Protein AF-A0A973EHW6-F1 (afdb_monomer)

Secondary structure (DSSP, 8-state):
---TTPPEEE-SS-B-HHHHEETTTTEE--TTSTTTT-B-TTSEEE-S-B---TTHHHHHHHHHHTT-S-SEEEESS--HHHHHHHHHHHHHH-----EEEPPTT--

Sequence (107 aa):
MTRPNAERLVLTAPLGLWSGLDPETGRIRDARHPQFGACITGKALYLPGTTGSTSGPSVLADCLRRGRGPRCIVLPRADASILAATAVAKHLYGVDCPVQIEAPGGA

Mean predicted aligned error: 4.71 Å

Foldseek 3Di:
DPPPDFAADEFPDAAAQVPQADLVQQAGCPPPGPRHGDFQQAHAYEHAAHDDDPCSLVSQLSSQLVSRHHQEYEYCDDYPSVVSNQVCNCPVRVGHHYYHHDDPPPD

Nearest PDB structures (foldseek):
  7d2r-assembly1_A  TM=9.414E-01  e=3.718E-07  Agrobacterium tumefaciens
  7cnp-assembly3_C  TM=9.406E-01  e=4.858E-07  Agrobacterium tumefaciens
  7cnq-assembly4_D  TM=9.405E-01  e=4.858E-07  Agrobacterium tumefaciens
  7cns-assembly1_B  TM=9.539E-01  e=7.755E-07  Thermococcus kodakarensis KOD1
  2hi6-assembly1_A  TM=8.468E-01  e=9.828E-06  Archaeoglobus fulgidus

pLDDT: mean 90.15, std 13.58, range [43.22, 98.0]

Structure (mmCIF, N/CA/C/O backbone):
data_AF-A0A973EHW6-F1
#
_entry.id   AF-A0A973EHW6-F1
#
loop_
_atom_site.group_PDB
_atom_site.id
_atom_site.type_symbol
_atom_site.label_atom_id
_atom_site.label_alt_id
_atom_site.label_comp_id
_atom_site.label_asym_id
_atom_site.label_entity_id
_atom_site.label_seq_id
_atom_site.pdbx_PDB_ins_code
_atom_site.Cartn_x
_atom_site.Cartn_y
_atom_site.Cartn_z
_atom_site.occupancy
_atom_site.B_iso_or_equiv
_atom_site.auth_seq_id
_atom_site.auth_comp_id
_atom_site.auth_asym_id
_atom_site.auth_atom_id
_atom_site.pdbx_PDB_model_num
ATOM 1 N N . MET A 1 1 ? -1.191 -5.017 17.514 1.00 43.72 1 MET A N 1
ATOM 2 C CA . MET A 1 1 ? -1.603 -6.435 17.389 1.00 43.72 1 MET A CA 1
ATOM 3 C C . MET A 1 1 ? -1.857 -6.740 15.917 1.00 43.72 1 MET A C 1
ATOM 5 O O . MET A 1 1 ? -2.892 -6.358 15.384 1.00 43.72 1 MET A O 1
ATOM 9 N N . 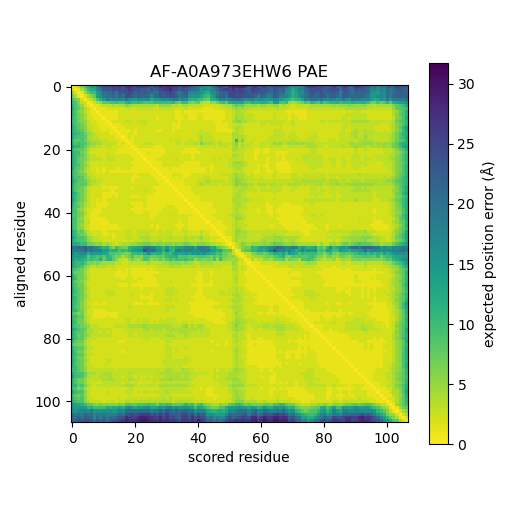THR A 1 2 ? -0.888 -7.349 15.237 1.00 44.69 2 THR A N 1
ATOM 10 C CA . THR A 1 2 ? -0.990 -7.801 13.840 1.00 44.69 2 THR A CA 1
ATOM 11 C C . THR A 1 2 ? -2.108 -8.847 13.764 1.00 44.69 2 THR A C 1
ATOM 13 O O . THR A 1 2 ? -2.028 -9.868 14.441 1.00 44.69 2 THR A O 1
ATOM 16 N N . ARG A 1 3 ? -3.208 -8.583 13.042 1.00 50.25 3 ARG A N 1
ATOM 17 C CA . ARG A 1 3 ? -4.340 -9.531 12.972 1.00 50.25 3 ARG A CA 1
ATOM 18 C C . ARG A 1 3 ? -3.861 -10.800 12.233 1.00 50.25 3 ARG A C 1
ATOM 20 O O . ARG A 1 3 ? -3.556 -10.689 11.048 1.00 50.25 3 ARG A O 1
ATOM 27 N N . PRO A 1 4 ? -3.815 -11.983 12.872 1.00 47.81 4 PRO A N 1
ATOM 28 C CA . PRO A 1 4 ? -2.980 -13.117 12.443 1.00 47.81 4 PRO A CA 1
ATOM 29 C C . PRO A 1 4 ? -3.473 -13.925 11.221 1.00 47.81 4 PRO A C 1
ATOM 31 O O . PRO A 1 4 ? -3.003 -15.035 11.016 1.00 47.81 4 PRO A O 1
ATOM 34 N N . ASN A 1 5 ? -4.390 -13.408 10.392 1.00 63.09 5 ASN A N 1
ATOM 35 C CA . ASN A 1 5 ? -4.992 -14.178 9.285 1.00 63.09 5 ASN A CA 1
ATOM 36 C C . ASN A 1 5 ? -5.114 -13.405 7.956 1.00 63.09 5 ASN A C 1
ATOM 38 O O . ASN A 1 5 ? -6.003 -13.666 7.153 1.00 63.09 5 ASN A O 1
ATOM 42 N N . ALA A 1 6 ? -4.287 -12.381 7.741 1.00 76.31 6 ALA A N 1
ATOM 43 C CA . ALA A 1 6 ? -4.224 -11.720 6.439 1.00 76.31 6 ALA A CA 1
ATOM 44 C C . ALA A 1 6 ? -3.172 -12.415 5.565 1.00 76.31 6 ALA A C 1
ATOM 46 O O . ALA A 1 6 ? -2.034 -12.592 6.004 1.00 76.31 6 ALA A O 1
ATOM 47 N N . GLU A 1 7 ? -3.537 -12.780 4.334 1.00 93.31 7 GLU A N 1
ATOM 48 C CA . GLU A 1 7 ? -2.578 -13.277 3.344 1.00 93.31 7 GLU A CA 1
ATOM 49 C C . GLU A 1 7 ? -1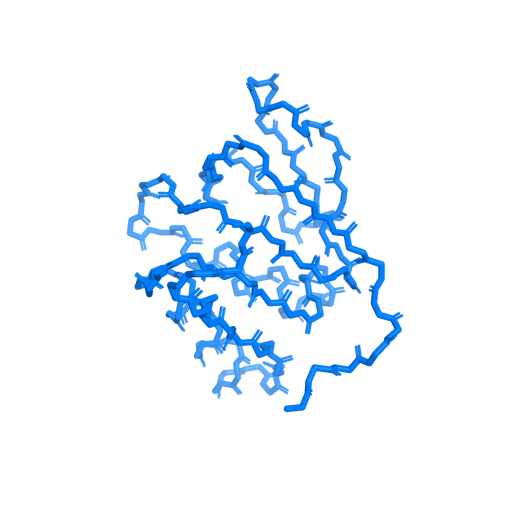.482 -12.226 3.123 1.00 93.31 7 GLU A C 1
ATOM 51 O O . GLU A 1 7 ? -1.773 -11.032 2.993 1.00 93.31 7 GLU A O 1
ATOM 56 N N . ARG A 1 8 ? -0.217 -12.652 3.114 1.00 94.88 8 ARG A N 1
ATOM 57 C CA . ARG A 1 8 ? 0.919 -11.742 2.941 1.00 94.88 8 ARG A CA 1
ATOM 58 C C . ARG A 1 8 ? 1.139 -11.457 1.461 1.00 94.88 8 ARG A C 1
ATOM 60 O O . ARG A 1 8 ? 1.196 -12.381 0.657 1.00 94.88 8 ARG A O 1
ATOM 67 N N . LEU A 1 9 ? 1.331 -10.187 1.121 1.00 96.81 9 LEU A N 1
ATOM 68 C CA . LEU A 1 9 ? 1.830 -9.765 -0.183 1.00 96.81 9 LEU A CA 1
ATOM 69 C C . LEU A 1 9 ? 3.131 -9.004 0.018 1.00 96.81 9 LEU A C 1
ATOM 71 O O . LEU A 1 9 ? 3.126 -7.912 0.581 1.00 96.81 9 LEU A O 1
ATOM 75 N N . VAL A 1 10 ? 4.228 -9.591 -0.450 1.00 96.81 10 VAL A N 1
ATOM 76 C CA . VAL A 1 10 ? 5.559 -8.987 -0.374 1.00 96.81 10 VAL A CA 1
ATOM 77 C C . VAL A 1 10 ? 5.895 -8.358 -1.715 1.00 96.81 10 VAL A C 1
ATOM 79 O O . VAL A 1 10 ? 5.963 -9.051 -2.731 1.00 96.81 10 VAL A O 1
ATOM 82 N N . LEU A 1 11 ? 6.084 -7.038 -1.723 1.00 96.44 11 LEU A N 1
ATOM 83 C CA . LEU A 1 11 ? 6.596 -6.332 -2.890 1.00 96.44 11 LEU A CA 1
ATOM 84 C C . LEU A 1 11 ? 8.121 -6.335 -2.840 1.00 96.44 11 LEU A C 1
ATOM 86 O O . LEU A 1 11 ? 8.720 -6.006 -1.822 1.00 96.44 11 LEU A O 1
ATOM 90 N N . THR A 1 12 ? 8.755 -6.709 -3.946 1.00 95.62 12 THR A N 1
ATOM 91 C CA . THR A 1 12 ? 10.224 -6.773 -4.046 1.00 95.62 12 THR A CA 1
ATOM 92 C C . THR A 1 12 ? 10.826 -5.494 -4.620 1.00 95.62 12 THR A C 1
ATOM 94 O O . THR A 1 12 ? 12.040 -5.392 -4.758 1.00 95.62 12 THR A O 1
ATOM 97 N N . ALA A 1 13 ? 9.985 -4.518 -4.961 1.00 95.25 13 ALA A N 1
ATOM 98 C CA . ALA A 1 13 ? 10.380 -3.200 -5.426 1.00 95.25 13 ALA A CA 1
ATOM 99 C C . ALA A 1 13 ? 9.493 -2.123 -4.779 1.00 95.25 13 ALA A C 1
ATOM 101 O O . ALA A 1 13 ? 8.385 -2.428 -4.322 1.00 95.25 13 ALA A O 1
ATOM 102 N N . PRO A 1 14 ? 9.967 -0.868 -4.702 1.00 94.81 14 PRO A N 1
ATOM 103 C CA . PRO A 1 14 ? 9.132 0.245 -4.281 1.00 94.81 14 PRO A CA 1
ATOM 104 C C . PRO A 1 14 ? 7.934 0.454 -5.212 1.00 94.81 14 PRO A C 1
ATOM 106 O O . PRO A 1 14 ? 8.052 0.318 -6.431 1.00 94.81 14 PRO A O 1
ATOM 109 N N . LEU A 1 15 ? 6.799 0.858 -4.640 1.00 94.62 15 LEU A N 1
ATOM 110 C CA . LEU A 1 15 ? 5.580 1.129 -5.399 1.00 94.62 15 LEU A CA 1
ATOM 111 C C . LEU A 1 15 ? 5.347 2.636 -5.534 1.00 94.62 15 LEU A C 1
ATOM 113 O O . LEU A 1 15 ? 5.251 3.361 -4.541 1.00 94.62 15 LEU A O 1
ATOM 117 N N . GLY A 1 16 ? 5.183 3.114 -6.766 1.00 94.50 16 GLY A N 1
ATOM 118 C CA . GLY A 1 16 ? 4.633 4.443 -7.010 1.00 94.50 16 GLY A CA 1
ATOM 119 C C . GLY A 1 16 ? 3.134 4.426 -6.750 1.00 94.50 16 GLY A C 1
ATOM 120 O O . GLY A 1 16 ? 2.396 3.820 -7.518 1.00 94.50 16 GLY A O 1
ATOM 121 N N . LEU A 1 17 ? 2.664 5.073 -5.682 1.00 92.81 17 LEU A N 1
ATOM 122 C CA . LEU A 1 17 ? 1.243 5.019 -5.312 1.00 92.81 17 LEU A CA 1
ATOM 123 C C . LEU A 1 17 ? 0.349 5.643 -6.391 1.00 92.81 17 LEU A C 1
ATOM 125 O O . LEU A 1 17 ? -0.667 5.068 -6.759 1.00 92.81 17 LEU A O 1
ATOM 129 N N . TRP A 1 18 ? 0.747 6.791 -6.948 1.00 92.56 18 TRP A N 1
ATOM 130 C CA . TRP A 1 18 ? -0.026 7.439 -8.010 1.00 92.56 18 TRP A CA 1
ATOM 131 C C . TRP A 1 18 ? 0.078 6.701 -9.345 1.00 92.56 18 TRP A C 1
ATOM 133 O O . TRP A 1 18 ? -0.925 6.471 -10.009 1.00 92.56 18 TRP A O 1
ATOM 143 N N . SER A 1 19 ? 1.283 6.335 -9.779 1.00 91.38 19 SER A N 1
ATOM 144 C CA . SER A 1 19 ? 1.485 5.725 -11.099 1.00 91.38 19 SER A CA 1
ATOM 145 C C . SER A 1 19 ? 1.108 4.244 -11.128 1.00 91.38 19 SER A C 1
ATOM 147 O O . SER A 1 19 ? 0.557 3.769 -12.117 1.00 91.38 19 SER A O 1
ATOM 149 N N . GLY A 1 20 ? 1.375 3.520 -10.045 1.00 92.44 20 GLY A N 1
ATOM 150 C CA . GLY A 1 20 ? 1.393 2.065 -10.008 1.00 92.44 20 GLY A CA 1
ATOM 151 C C . GLY A 1 20 ? 0.251 1.400 -9.259 1.00 92.44 20 GLY A C 1
ATOM 152 O O . GLY A 1 20 ? 0.168 0.180 -9.341 1.00 92.44 20 GLY A O 1
ATOM 153 N N . LEU A 1 21 ? -0.642 2.134 -8.589 1.00 95.38 21 LEU A N 1
ATOM 154 C CA . LEU A 1 21 ? -1.809 1.562 -7.912 1.00 95.38 21 LEU A CA 1
ATOM 155 C C . LEU A 1 21 ? -3.114 2.019 -8.571 1.00 95.38 21 LEU A C 1
ATOM 157 O O . LEU A 1 21 ? -3.322 3.206 -8.816 1.00 95.38 21 LEU A O 1
ATOM 161 N N . ASP A 1 22 ? -4.001 1.067 -8.846 1.00 96.19 22 ASP A N 1
ATOM 162 C CA . ASP A 1 22 ? -5.370 1.334 -9.278 1.00 96.19 22 ASP A CA 1
ATOM 163 C C . ASP A 1 22 ? -6.321 1.364 -8.063 1.00 96.19 22 ASP A C 1
ATOM 165 O O . ASP A 1 22 ? -6.492 0.324 -7.416 1.00 96.19 22 ASP A O 1
ATOM 169 N N . PRO A 1 23 ? -6.955 2.510 -7.744 1.00 94.62 23 PRO A N 1
ATOM 170 C CA . PRO A 1 23 ? -7.859 2.619 -6.604 1.00 94.62 23 PRO A CA 1
ATOM 171 C C . PRO A 1 23 ? -9.226 1.961 -6.790 1.00 94.62 23 PRO A C 1
ATOM 173 O O . PRO A 1 23 ? -9.873 1.626 -5.795 1.00 94.62 23 PRO A O 1
ATOM 176 N N . GLU A 1 24 ? -9.663 1.724 -8.026 1.00 95.88 24 GLU A N 1
ATOM 177 C CA . GLU A 1 24 ? -10.924 1.035 -8.305 1.00 95.88 24 GLU A CA 1
ATOM 178 C C . GLU A 1 24 ? -10.784 -0.468 -8.061 1.00 95.88 24 GLU A C 1
ATOM 180 O O . GLU A 1 24 ? -11.695 -1.117 -7.541 1.00 95.88 24 GLU A O 1
ATOM 185 N N . THR A 1 25 ? -9.626 -1.042 -8.404 1.00 96.44 25 THR A N 1
ATOM 186 C CA . THR A 1 25 ? -9.413 -2.491 -8.312 1.00 96.44 25 THR A CA 1
ATOM 187 C C . THR A 1 25 ? -8.555 -2.922 -7.128 1.00 96.44 25 THR A C 1
ATOM 189 O O . THR A 1 25 ? -8.652 -4.081 -6.733 1.00 96.44 25 THR A O 1
ATOM 192 N N . GLY A 1 26 ? -7.716 -2.039 -6.579 1.00 96.25 26 GLY A N 1
ATOM 193 C CA . GLY A 1 26 ? -6.673 -2.378 -5.606 1.00 96.25 26 GLY A CA 1
ATOM 194 C C . GLY A 1 26 ? -5.494 -3.139 -6.224 1.00 96.25 26 GLY A C 1
ATOM 195 O O . GLY A 1 26 ? -4.785 -3.850 -5.513 1.00 96.25 26 GLY A O 1
ATOM 196 N N . ARG A 1 27 ? -5.301 -3.059 -7.550 1.00 98.00 27 ARG A N 1
ATOM 197 C CA . ARG A 1 27 ? -4.251 -3.809 -8.261 1.00 98.00 27 ARG A CA 1
ATOM 198 C C . ARG A 1 27 ? -3.049 -2.938 -8.583 1.00 98.00 27 ARG A C 1
ATOM 200 O O . ARG A 1 27 ? -3.187 -1.749 -8.864 1.00 98.00 27 ARG A O 1
ATOM 207 N N . ILE A 1 28 ? -1.877 -3.563 -8.600 1.00 97.31 28 ILE A N 1
ATOM 208 C CA . ILE A 1 28 ? -0.657 -2.951 -9.117 1.00 97.31 28 ILE A CA 1
ATOM 209 C C . ILE A 1 28 ? -0.762 -2.885 -10.643 1.00 97.31 28 ILE A C 1
ATOM 211 O O . ILE A 1 28 ? -0.853 -3.920 -11.304 1.00 97.31 28 ILE A O 1
ATOM 215 N N . ARG A 1 29 ? -0.757 -1.671 -11.197 1.00 95.94 29 ARG A N 1
ATOM 216 C CA . ARG A 1 29 ? -0.925 -1.391 -12.632 1.00 95.94 29 ARG A CA 1
ATOM 217 C C . ARG A 1 29 ? 0.352 -0.962 -13.354 1.00 95.94 29 ARG A C 1
ATOM 219 O O . ARG A 1 29 ? 0.335 -0.854 -14.575 1.00 95.94 29 ARG A O 1
ATOM 226 N N . ASP A 1 30 ? 1.445 -0.691 -12.636 1.00 94.50 30 ASP A N 1
ATOM 227 C CA . ASP A 1 30 ? 2.723 -0.407 -13.302 1.00 94.50 30 ASP A CA 1
ATOM 228 C C . ASP A 1 30 ? 3.282 -1.711 -13.879 1.00 94.50 30 ASP A C 1
ATOM 230 O O . ASP A 1 30 ? 3.719 -2.584 -13.130 1.00 94.50 30 ASP A O 1
ATOM 234 N N . ALA A 1 31 ? 3.263 -1.838 -15.208 1.00 94.31 31 ALA A N 1
ATOM 235 C CA . ALA A 1 31 ? 3.746 -3.014 -15.934 1.00 94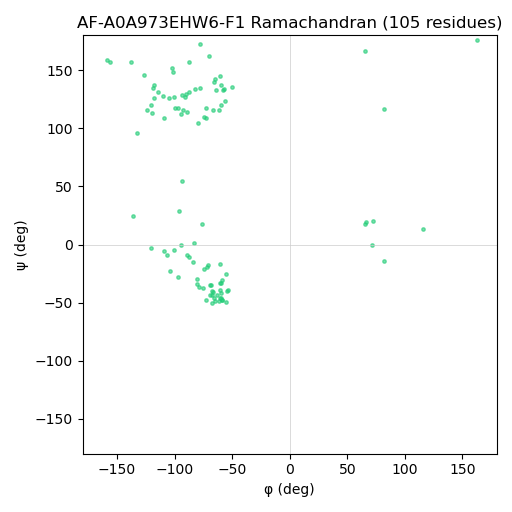.31 31 ALA A CA 1
ATOM 236 C C . ALA A 1 31 ? 5.240 -3.308 -15.710 1.00 94.31 31 ALA A C 1
ATOM 238 O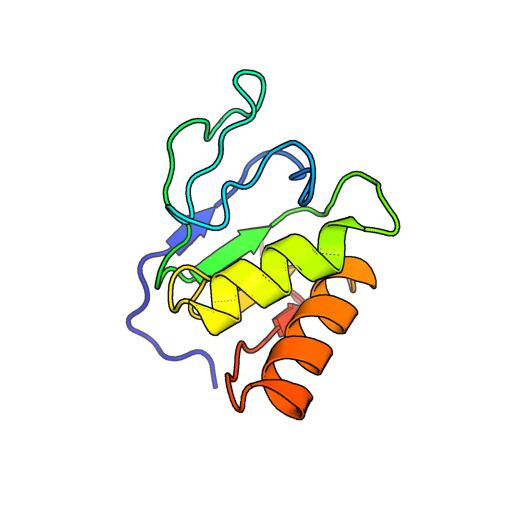 O . ALA A 1 31 ? 5.698 -4.410 -15.994 1.00 94.31 31 ALA A O 1
ATOM 239 N N . ARG A 1 32 ? 6.009 -2.338 -15.198 1.00 93.94 32 ARG A N 1
ATOM 240 C CA . ARG A 1 32 ? 7.432 -2.504 -14.866 1.00 93.94 32 ARG A CA 1
ATOM 241 C C . ARG A 1 32 ? 7.644 -3.029 -13.448 1.00 93.94 32 ARG A C 1
ATOM 243 O O . ARG A 1 32 ? 8.769 -3.363 -13.087 1.00 93.94 32 ARG A O 1
ATOM 250 N N . HIS A 1 33 ? 6.598 -3.061 -12.624 1.00 95.69 33 HIS A N 1
ATOM 251 C CA . HIS A 1 33 ? 6.699 -3.536 -11.254 1.00 95.69 33 HIS A CA 1
ATOM 252 C C . HIS A 1 33 ? 6.722 -5.076 -11.232 1.00 95.69 33 HIS A C 1
ATOM 254 O O . HIS A 1 33 ? 5.873 -5.693 -11.876 1.00 95.69 33 HIS A O 1
ATOM 260 N N . PRO A 1 34 ? 7.615 -5.730 -10.462 1.00 96.56 34 PRO A N 1
ATOM 261 C CA . PRO A 1 34 ? 7.721 -7.195 -10.451 1.00 96.56 34 PRO A CA 1
ATOM 262 C C . PRO A 1 34 ? 6.422 -7.912 -10.052 1.00 96.56 34 PRO A C 1
ATOM 264 O O . PRO A 1 34 ? 6.142 -9.012 -10.509 1.00 96.56 34 PRO A O 1
ATOM 267 N N . GLN A 1 35 ? 5.608 -7.271 -9.211 1.00 97.38 35 GLN A N 1
ATOM 268 C CA . GLN A 1 35 ? 4.283 -7.744 -8.793 1.00 97.38 35 GLN A CA 1
ATOM 269 C C . GLN A 1 35 ? 3.125 -7.130 -9.608 1.00 97.38 35 GLN A C 1
ATOM 271 O O . GLN A 1 35 ? 2.027 -6.956 -9.076 1.00 97.38 35 GLN A O 1
ATOM 276 N N . PHE A 1 36 ? 3.342 -6.750 -10.871 1.00 97.44 36 PHE A N 1
ATOM 277 C CA . PHE A 1 36 ? 2.269 -6.267 -11.748 1.00 97.44 36 PHE A CA 1
ATOM 278 C C . PHE A 1 36 ? 1.062 -7.224 -11.750 1.00 97.44 36 PHE A C 1
ATOM 280 O O . PHE A 1 36 ? 1.209 -8.444 -11.794 1.00 97.44 36 PHE A O 1
ATOM 287 N N . GLY A 1 37 ? -0.148 -6.667 -11.662 1.00 97.12 37 GLY A N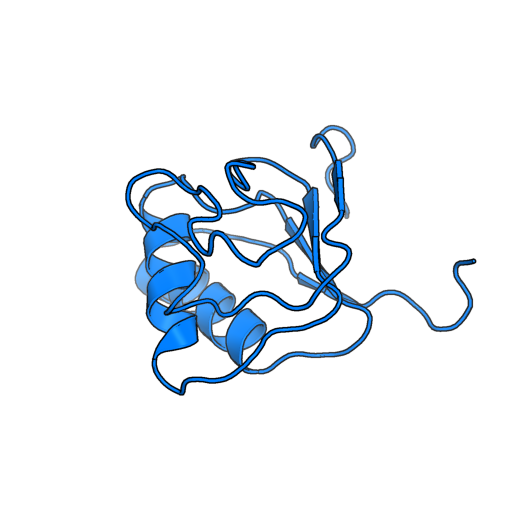 1
ATOM 288 C CA . GLY A 1 37 ? -1.404 -7.415 -11.595 1.00 97.12 37 GLY A CA 1
ATOM 289 C C . GLY A 1 37 ? -1.781 -7.939 -10.204 1.00 97.12 37 GLY A C 1
ATOM 290 O O . GLY A 1 37 ? -2.946 -8.294 -9.994 1.00 97.12 37 GLY A O 1
ATOM 291 N N . ALA A 1 38 ? -0.862 -7.943 -9.230 1.00 97.69 38 ALA A N 1
ATOM 292 C CA . ALA A 1 38 ? -1.171 -8.352 -7.862 1.00 97.69 38 ALA A CA 1
ATOM 293 C C . ALA A 1 38 ? -2.180 -7.396 -7.208 1.00 97.69 38 ALA A C 1
ATOM 295 O O . ALA A 1 38 ? -2.130 -6.181 -7.403 1.00 97.69 38 ALA A O 1
ATOM 296 N N . CYS A 1 39 ? -3.096 -7.950 -6.412 1.00 97.62 39 CYS A N 1
ATOM 297 C CA . CYS A 1 39 ? -4.113 -7.191 -5.688 1.00 97.62 39 CYS A CA 1
ATOM 298 C C . CYS A 1 39 ? -3.704 -7.006 -4.224 1.00 97.62 39 CYS A C 1
ATOM 300 O O . CYS A 1 39 ? -3.427 -7.995 -3.548 1.00 97.62 39 CYS A O 1
ATOM 302 N N . ILE A 1 40 ? -3.697 -5.770 -3.721 1.00 97.12 40 ILE A N 1
ATOM 303 C CA . ILE A 1 40 ? -3.345 -5.467 -2.324 1.00 97.12 40 ILE A CA 1
ATOM 304 C C . ILE A 1 40 ? -4.533 -5.627 -1.367 1.00 97.12 40 ILE A C 1
ATOM 306 O O . ILE A 1 40 ? -4.342 -5.662 -0.153 1.00 97.12 40 ILE A O 1
ATOM 310 N N . THR A 1 41 ? -5.757 -5.708 -1.899 1.00 97.56 41 THR A N 1
ATOM 311 C CA . THR A 1 41 ? -6.994 -5.673 -1.113 1.00 97.56 41 THR A CA 1
ATOM 312 C C . THR A 1 41 ? -7.026 -6.762 -0.045 1.00 97.56 41 THR A C 1
ATOM 314 O O . THR A 1 41 ? -6.907 -7.948 -0.346 1.00 97.56 41 THR A O 1
ATOM 317 N N . GLY A 1 42 ? -7.197 -6.358 1.217 1.00 95.88 42 GLY A N 1
ATOM 318 C CA . GLY A 1 42 ? -7.328 -7.276 2.353 1.00 95.88 42 GLY A CA 1
ATOM 319 C C . GLY A 1 42 ? -6.044 -8.007 2.771 1.00 95.88 42 GLY A C 1
ATOM 320 O O . GLY A 1 42 ? -6.074 -8.756 3.750 1.00 95.88 42 GLY A O 1
ATOM 321 N N . LYS A 1 43 ? -4.918 -7.774 2.088 1.00 96.06 43 LYS A N 1
ATOM 322 C CA . LYS A 1 43 ? -3.634 -8.430 2.365 1.00 96.06 43 LYS A CA 1
ATOM 323 C C . LYS A 1 43 ? -2.817 -7.681 3.420 1.00 96.06 43 LYS A C 1
ATOM 325 O O . LYS A 1 43 ? -3.002 -6.481 3.631 1.00 96.06 43 LYS A O 1
ATOM 330 N N . ALA A 1 44 ? -1.901 -8.390 4.075 1.00 96.25 44 ALA A N 1
ATOM 331 C CA . ALA A 1 44 ? -0.801 -7.774 4.809 1.00 96.25 44 ALA A CA 1
ATOM 332 C C . ALA A 1 44 ? 0.285 -7.385 3.798 1.00 96.25 44 ALA A C 1
ATOM 334 O O . ALA A 1 44 ? 0.973 -8.255 3.262 1.00 96.25 44 ALA A O 1
ATOM 335 N N . LEU A 1 45 ? 0.383 -6.091 3.493 1.00 96.69 45 LEU A N 1
ATOM 336 C CA . LEU A 1 45 ? 1.262 -5.568 2.452 1.00 96.69 45 LEU A CA 1
ATOM 337 C C . LEU A 1 45 ? 2.641 -5.247 3.031 1.00 96.69 45 LEU A C 1
ATOM 339 O O . LEU A 1 45 ? 2.768 -4.322 3.827 1.00 96.69 45 LEU A O 1
ATOM 343 N N . TYR A 1 46 ? 3.665 -5.972 2.594 1.00 96.75 46 TYR A N 1
ATOM 344 C CA . TYR A 1 46 ? 5.063 -5.682 2.902 1.00 96.75 46 TYR A CA 1
ATOM 345 C C . TYR A 1 46 ? 5.632 -4.853 1.759 1.00 96.75 46 TYR A C 1
ATOM 347 O O . TYR A 1 46 ? 5.729 -5.326 0.623 1.00 96.75 46 TYR A O 1
ATOM 355 N N . LEU A 1 47 ? 5.947 -3.596 2.055 1.00 94.69 47 LEU A N 1
ATOM 356 C CA . LEU A 1 47 ? 6.345 -2.599 1.074 1.00 94.69 47 LEU A CA 1
ATOM 357 C C . LEU A 1 47 ? 7.758 -2.092 1.416 1.00 94.69 47 LEU A C 1
ATOM 359 O O . LEU A 1 47 ? 7.948 -1.515 2.484 1.00 94.69 47 LEU A O 1
ATOM 363 N N . PRO A 1 48 ? 8.754 -2.243 0.524 1.00 93.50 48 PRO A N 1
ATOM 364 C CA . PRO A 1 48 ? 10.123 -1.796 0.800 1.00 93.50 48 PRO A CA 1
ATOM 365 C C . PRO A 1 48 ? 10.254 -0.263 0.805 1.00 93.50 48 PRO A C 1
ATOM 367 O O . PRO A 1 48 ? 11.218 0.291 1.332 1.00 93.50 48 PRO A O 1
ATOM 370 N N . GLY A 1 49 ? 9.279 0.433 0.221 1.00 91.44 49 GLY A N 1
ATOM 371 C CA . GLY A 1 49 ? 9.143 1.884 0.234 1.00 91.44 49 GLY A CA 1
ATOM 372 C C . GLY A 1 49 ? 8.198 2.359 -0.865 1.00 91.44 49 GLY A C 1
ATOM 373 O O . GLY A 1 49 ? 7.734 1.569 -1.690 1.00 91.44 49 GLY A O 1
ATOM 374 N N . THR A 1 50 ? 7.927 3.659 -0.897 1.00 91.94 50 THR A N 1
ATOM 375 C CA . THR A 1 50 ? 7.205 4.289 -2.006 1.00 91.94 50 THR A CA 1
ATOM 376 C C . THR A 1 50 ? 8.157 5.039 -2.934 1.00 91.94 50 THR A C 1
ATOM 378 O O . THR A 1 50 ? 9.212 5.520 -2.516 1.00 91.94 50 THR A O 1
ATOM 381 N N . THR A 1 51 ? 7.798 5.151 -4.213 1.00 87.94 51 THR A N 1
ATOM 382 C CA . THR A 1 51 ? 8.484 6.054 -5.150 1.00 87.94 51 THR A CA 1
ATOM 383 C C . THR A 1 51 ? 7.588 7.223 -5.508 1.00 87.94 51 THR A C 1
ATOM 385 O O . THR A 1 51 ? 6.652 7.059 -6.288 1.00 87.94 51 THR A O 1
ATOM 388 N N . GLY A 1 52 ? 7.944 8.403 -5.003 1.00 68.81 52 GLY A N 1
ATOM 389 C CA . GLY A 1 52 ? 7.510 9.694 -5.527 1.00 68.81 52 GLY A CA 1
ATOM 390 C C . GLY A 1 52 ? 6.013 10.038 -5.446 1.00 68.81 52 GLY A C 1
ATOM 391 O O . GLY A 1 52 ? 5.127 9.207 -5.266 1.00 68.81 52 GLY A O 1
ATOM 392 N N . SER A 1 53 ? 5.783 11.330 -5.686 1.00 61.81 53 SER A N 1
ATOM 393 C CA . SER A 1 53 ? 4.521 12.073 -5.779 1.00 61.81 53 SER A CA 1
ATOM 394 C C . SER A 1 53 ? 3.871 12.523 -4.467 1.00 61.81 53 SER A C 1
ATOM 396 O O . SER A 1 53 ? 3.347 11.726 -3.694 1.00 61.81 53 SER A O 1
ATOM 398 N N . THR A 1 54 ? 3.769 13.846 -4.307 1.00 74.12 54 THR A N 1
ATOM 399 C CA . THR A 1 54 ? 2.947 14.533 -3.293 1.00 74.12 54 THR A CA 1
ATOM 400 C C . THR A 1 54 ? 1.473 14.108 -3.359 1.00 74.12 54 THR A C 1
ATOM 402 O O . THR A 1 54 ? 0.772 14.155 -2.354 1.00 74.12 54 THR A O 1
ATOM 405 N N . SER A 1 55 ? 1.000 13.649 -4.526 1.00 79.56 55 SER A N 1
ATOM 406 C CA . SER A 1 55 ? -0.358 13.125 -4.732 1.00 79.56 55 SER A CA 1
ATOM 407 C C . SER A 1 55 ? -0.507 11.618 -4.491 1.00 79.56 55 SER A C 1
ATOM 409 O O . SER A 1 55 ? -1.624 11.116 -4.463 1.00 79.56 55 SER A O 1
ATOM 411 N N . GLY A 1 56 ? 0.580 10.865 -4.301 1.00 82.56 56 GLY A N 1
ATOM 412 C CA . GLY A 1 56 ? 0.524 9.422 -4.036 1.00 82.56 56 GLY A CA 1
ATOM 413 C C . GLY A 1 56 ? -0.363 9.016 -2.843 1.00 82.56 56 GLY A C 1
ATOM 414 O O . GLY A 1 56 ? -1.109 8.040 -2.963 1.00 82.56 56 GLY A O 1
ATOM 415 N N . PRO A 1 57 ? -0.361 9.762 -1.720 1.00 90.50 57 PRO A N 1
ATOM 416 C CA . PRO A 1 57 ? -1.178 9.426 -0.557 1.00 90.50 57 PRO A CA 1
ATOM 417 C C . PRO A 1 57 ? -2.684 9.414 -0.825 1.00 90.50 57 PRO A C 1
ATOM 419 O O . PRO A 1 57 ? -3.396 8.605 -0.232 1.00 90.50 57 PRO A O 1
ATOM 422 N N . SER A 1 58 ? -3.186 10.274 -1.722 1.00 93.19 58 SER A N 1
ATOM 423 C CA . SER A 1 58 ? -4.626 10.346 -1.999 1.00 93.19 58 SER A CA 1
ATOM 424 C C . SER A 1 58 ? -5.135 9.087 -2.695 1.00 93.19 58 SER A C 1
ATOM 426 O O . SER A 1 58 ? -6.230 8.630 -2.386 1.00 93.19 58 SER A O 1
ATOM 428 N N . VAL A 1 59 ? -4.324 8.465 -3.557 1.00 95.19 59 VAL A N 1
ATOM 429 C CA . VAL A 1 59 ? -4.685 7.213 -4.242 1.00 95.19 59 VAL A CA 1
ATOM 430 C C . VAL A 1 59 ? -4.784 6.057 -3.254 1.00 95.19 59 VAL A C 1
ATOM 432 O O . VAL A 1 59 ? -5.745 5.290 -3.297 1.00 95.19 59 VAL A O 1
ATOM 435 N N . LEU A 1 60 ? -3.835 5.944 -2.321 1.00 96.25 60 LEU A N 1
ATOM 436 C CA . LEU A 1 60 ? -3.900 4.917 -1.282 1.00 96.25 60 LEU A CA 1
ATOM 437 C C . LEU A 1 60 ? -5.064 5.167 -0.308 1.00 96.25 60 LEU A C 1
ATOM 439 O O . LEU A 1 60 ? -5.768 4.224 0.053 1.00 96.25 60 LEU A O 1
ATOM 443 N N . ALA A 1 61 ? -5.313 6.421 0.077 1.00 96.50 61 ALA A N 1
ATOM 444 C CA . ALA A 1 61 ? -6.477 6.773 0.887 1.00 96.50 61 ALA A CA 1
ATOM 445 C C . ALA A 1 61 ? -7.793 6.427 0.168 1.00 96.50 61 ALA A C 1
ATOM 447 O O . ALA A 1 61 ? -8.712 5.907 0.799 1.00 96.50 61 ALA A O 1
ATOM 448 N N . ASP A 1 62 ? -7.869 6.635 -1.150 1.00 96.75 62 ASP A N 1
ATOM 449 C CA . ASP A 1 62 ? -9.032 6.266 -1.960 1.00 96.75 62 ASP A CA 1
ATOM 450 C C . ASP A 1 62 ? -9.228 4.745 -2.037 1.00 96.75 62 ASP A C 1
ATOM 452 O O . ASP A 1 62 ? -10.345 4.255 -1.867 1.00 96.75 62 ASP A O 1
ATOM 456 N N . CYS A 1 63 ? -8.140 3.976 -2.182 1.00 96.94 63 CYS A N 1
ATOM 457 C CA . CYS A 1 63 ? -8.188 2.514 -2.085 1.00 96.94 63 CYS A CA 1
ATOM 458 C C . CYS A 1 63 ? -8.793 2.074 -0.748 1.00 96.94 63 CYS A C 1
ATOM 460 O O . CYS A 1 63 ? -9.683 1.225 -0.710 1.00 96.94 63 CYS A O 1
ATOM 462 N N . LEU A 1 64 ? -8.300 2.638 0.358 1.00 97.62 64 LEU A N 1
ATOM 463 C CA . LEU A 1 64 ? -8.764 2.317 1.707 1.00 97.62 64 LEU A CA 1
ATOM 464 C C . LEU A 1 64 ? -10.244 2.668 1.882 1.00 97.62 64 LEU A C 1
ATOM 466 O O . LEU A 1 64 ? -11.023 1.811 2.295 1.00 97.62 64 LEU A O 1
ATOM 470 N N . ARG A 1 65 ? -10.648 3.877 1.476 1.00 97.31 65 ARG A N 1
ATOM 471 C CA . ARG A 1 65 ? -12.041 4.348 1.488 1.00 97.31 65 ARG A CA 1
ATOM 472 C C . ARG A 1 65 ? -12.989 3.396 0.759 1.00 97.31 65 ARG A C 1
ATOM 474 O O . ARG A 1 65 ? -14.107 3.175 1.210 1.00 97.31 65 ARG A O 1
ATOM 481 N N . ARG A 1 66 ? -12.549 2.826 -0.364 1.00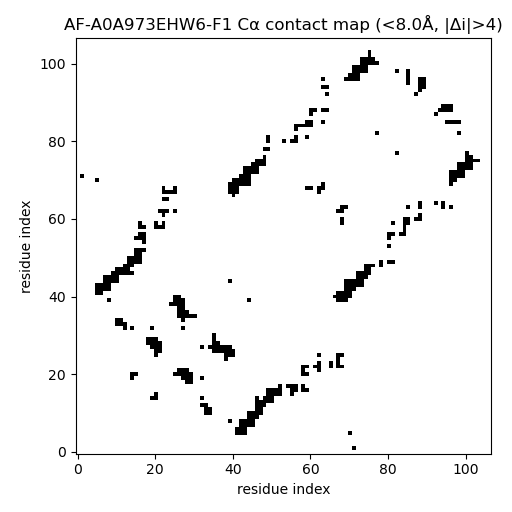 97.00 66 ARG A N 1
ATOM 482 C CA . ARG A 1 66 ? -13.330 1.897 -1.200 1.00 97.00 66 ARG A CA 1
ATOM 483 C C . ARG A 1 66 ? -13.299 0.447 -0.717 1.00 97.00 66 ARG A C 1
ATOM 485 O O . ARG A 1 66 ? -13.840 -0.426 -1.392 1.00 97.00 66 ARG A O 1
ATOM 492 N N . GLY A 1 67 ? -12.619 0.155 0.393 1.00 96.56 67 GLY A N 1
ATOM 493 C CA . GLY A 1 67 ? -12.394 -1.219 0.850 1.00 96.56 67 GLY A CA 1
ATOM 494 C C . GLY A 1 67 ? -11.490 -2.033 -0.084 1.00 96.56 67 GLY A C 1
ATOM 495 O O . GLY A 1 67 ? -11.507 -3.259 -0.040 1.00 96.56 67 GLY A O 1
ATOM 496 N N . ARG A 1 68 ? -10.708 -1.366 -0.944 1.00 97.62 68 ARG A N 1
ATOM 497 C CA . ARG A 1 68 ? -9.735 -1.967 -1.874 1.00 97.62 68 ARG A CA 1
ATOM 498 C C . ARG A 1 68 ? -8.295 -1.885 -1.376 1.00 97.62 68 ARG A C 1
ATOM 500 O O . ARG A 1 68 ? -7.396 -2.435 -2.009 1.00 97.62 68 ARG A O 1
ATOM 507 N N . GLY A 1 69 ? -8.063 -1.221 -0.252 1.00 96.50 69 GLY A N 1
ATOM 508 C CA . GLY A 1 69 ? -6.745 -1.123 0.357 1.00 96.50 69 GLY A CA 1
ATOM 509 C C . GLY A 1 69 ? -6.319 -2.384 1.122 1.00 96.50 69 GLY A C 1
ATOM 510 O O . GLY A 1 69 ? -7.098 -3.331 1.295 1.00 96.50 69 GLY A O 1
ATOM 511 N N . PRO A 1 70 ? -5.060 -2.408 1.577 1.00 96.94 70 PRO A N 1
ATOM 512 C CA . PRO A 1 70 ? -4.525 -3.504 2.366 1.00 96.94 70 PRO A CA 1
ATOM 513 C C . PRO A 1 70 ? -5.143 -3.523 3.765 1.00 96.94 70 PRO A C 1
ATOM 515 O O . PRO A 1 70 ? -5.702 -2.539 4.244 1.00 96.94 70 PRO A O 1
ATOM 518 N N . ARG A 1 71 ? -5.023 -4.665 4.440 1.00 96.12 71 ARG A N 1
ATOM 519 C CA . ARG A 1 71 ? -5.488 -4.834 5.822 1.00 96.12 71 ARG A CA 1
ATOM 520 C C . ARG A 1 71 ? -4.499 -4.275 6.842 1.00 96.12 71 ARG A C 1
ATOM 522 O O . ARG A 1 71 ? -4.906 -3.872 7.927 1.00 96.12 71 ARG A O 1
ATOM 529 N N . CYS A 1 72 ? -3.215 -4.286 6.506 1.00 96.25 72 CYS A N 1
ATOM 530 C CA . CYS A 1 72 ? -2.153 -3.585 7.215 1.00 96.25 72 CYS A CA 1
ATOM 531 C C . CYS A 1 72 ? -0.955 -3.402 6.281 1.00 96.25 72 CYS A C 1
ATOM 533 O O . CYS A 1 72 ? -0.812 -4.141 5.301 1.00 96.25 72 CYS A O 1
ATOM 535 N N . ILE A 1 73 ? -0.096 -2.439 6.599 1.00 96.56 73 ILE A N 1
ATOM 536 C CA . ILE A 1 73 ? 1.118 -2.141 5.838 1.00 96.56 73 ILE A CA 1
ATOM 537 C C . ILE A 1 73 ? 2.327 -2.337 6.748 1.00 96.56 73 ILE A C 1
ATOM 539 O O . ILE A 1 73 ? 2.333 -1.886 7.892 1.00 96.56 73 ILE A O 1
ATOM 543 N N . VAL A 1 74 ? 3.343 -3.012 6.231 1.00 96.00 74 VAL A N 1
ATOM 544 C CA . VAL A 1 74 ? 4.617 -3.264 6.895 1.00 96.00 74 VAL A CA 1
ATOM 545 C C . VAL A 1 74 ? 5.717 -2.594 6.076 1.00 96.00 74 VAL A C 1
ATOM 547 O O . VAL A 1 74 ? 5.797 -2.808 4.865 1.00 96.00 74 VAL A O 1
ATOM 550 N N . LEU A 1 75 ? 6.523 -1.753 6.724 1.00 94.94 75 LEU A N 1
ATOM 551 C CA . LEU A 1 75 ? 7.584 -0.967 6.094 1.00 94.94 75 LEU A CA 1
ATOM 552 C C . LEU A 1 75 ? 8.921 -1.186 6.810 1.00 94.94 75 LEU A C 1
ATOM 554 O O . LEU A 1 75 ? 8.935 -1.246 8.036 1.00 94.94 75 LEU A O 1
ATOM 558 N N . PRO A 1 76 ? 10.062 -1.172 6.104 1.00 93.56 76 PRO A N 1
ATOM 559 C CA . PRO A 1 76 ? 11.375 -1.210 6.751 1.00 93.56 76 PRO A CA 1
ATOM 560 C C . PRO A 1 76 ? 11.727 0.106 7.468 1.00 93.56 76 PRO A C 1
ATOM 562 O O . PRO A 1 76 ? 12.617 0.151 8.310 1.00 93.56 76 PRO A O 1
ATOM 565 N N . ARG A 1 77 ? 11.059 1.210 7.115 1.00 91.69 77 ARG A N 1
ATOM 566 C CA . ARG A 1 77 ? 11.249 2.549 7.691 1.00 91.69 77 ARG A CA 1
ATOM 567 C C . ARG A 1 77 ? 9.994 3.387 7.498 1.00 91.69 77 ARG A C 1
ATOM 569 O O . ARG A 1 77 ? 9.209 3.118 6.591 1.00 91.69 77 ARG A O 1
ATOM 576 N N . ALA A 1 78 ? 9.809 4.405 8.334 1.00 91.19 78 ALA A N 1
ATOM 577 C CA . ALA A 1 78 ? 8.669 5.307 8.212 1.00 91.19 78 ALA A CA 1
ATOM 578 C C . ALA A 1 78 ? 8.632 5.973 6.824 1.00 91.19 78 ALA A C 1
ATOM 580 O O . ALA A 1 78 ? 9.645 6.478 6.337 1.00 91.19 78 ALA A O 1
ATOM 581 N N . ASP A 1 79 ? 7.450 5.978 6.208 1.00 92.88 79 ASP A N 1
ATOM 582 C CA . ASP A 1 79 ? 7.192 6.588 4.906 1.00 92.88 79 ASP A CA 1
ATOM 583 C C . ASP A 1 79 ? 6.050 7.598 5.056 1.00 92.88 79 ASP A C 1
ATOM 585 O O . ASP A 1 79 ? 4.918 7.236 5.390 1.00 92.88 79 ASP A O 1
ATOM 589 N N . ALA A 1 80 ? 6.358 8.878 4.837 1.00 92.38 80 ALA A N 1
ATOM 590 C CA . ALA A 1 80 ? 5.404 9.966 5.022 1.00 92.38 80 ALA A CA 1
ATOM 591 C C . ALA A 1 80 ? 4.165 9.814 4.127 1.00 92.38 80 ALA A C 1
ATOM 593 O O . ALA A 1 80 ? 3.066 10.170 4.550 1.00 92.38 80 ALA A O 1
ATOM 594 N N . SER A 1 81 ? 4.317 9.246 2.927 1.00 93.44 81 SER A N 1
ATOM 595 C CA . SER A 1 81 ? 3.207 9.068 1.996 1.00 93.44 81 SER A CA 1
ATOM 596 C C . SER A 1 81 ? 2.214 8.031 2.511 1.00 93.44 81 SER A C 1
ATOM 598 O O . SER A 1 81 ? 1.001 8.248 2.471 1.00 93.44 81 SER A O 1
ATOM 600 N N . ILE A 1 82 ? 2.729 6.917 3.038 1.00 95.38 82 ILE A N 1
ATOM 601 C CA . ILE A 1 82 ? 1.911 5.866 3.650 1.00 95.38 82 ILE A CA 1
ATOM 602 C C . ILE A 1 82 ? 1.216 6.396 4.902 1.00 95.38 82 ILE A C 1
ATOM 604 O O . ILE A 1 82 ? 0.000 6.252 5.035 1.00 95.38 82 ILE A O 1
ATOM 608 N N . LEU A 1 83 ? 1.965 7.053 5.791 1.00 95.25 83 LEU A N 1
ATOM 609 C CA . LEU A 1 83 ? 1.420 7.598 7.033 1.00 95.25 83 LEU A CA 1
ATOM 610 C C . LEU A 1 83 ? 0.311 8.618 6.752 1.00 95.25 83 LEU A C 1
ATOM 612 O O . LEU A 1 83 ? -0.771 8.505 7.330 1.00 95.25 83 LEU A O 1
ATOM 616 N N . ALA A 1 84 ? 0.532 9.541 5.812 1.00 95.25 84 ALA A N 1
ATOM 617 C CA . ALA A 1 84 ? -0.471 10.514 5.391 1.00 95.25 84 ALA A CA 1
ATOM 618 C C . ALA A 1 84 ? -1.736 9.834 4.850 1.00 95.25 84 ALA A C 1
ATOM 620 O O . ALA A 1 84 ? -2.837 10.164 5.284 1.00 95.25 84 ALA A O 1
ATOM 621 N N . ALA A 1 85 ? -1.598 8.844 3.962 1.00 95.81 85 ALA A N 1
ATOM 622 C CA . ALA A 1 85 ? -2.740 8.122 3.404 1.00 95.81 85 ALA A CA 1
ATOM 623 C C . ALA A 1 85 ? -3.568 7.415 4.487 1.00 95.81 85 ALA A C 1
ATOM 625 O O . ALA A 1 85 ? -4.795 7.522 4.502 1.00 95.81 85 ALA A O 1
ATOM 626 N N . THR A 1 86 ? -2.904 6.718 5.414 1.00 96.88 86 THR A N 1
ATOM 627 C CA . THR A 1 86 ? -3.587 6.002 6.502 1.00 96.88 86 THR A CA 1
ATOM 628 C C . THR A 1 86 ? -4.225 6.948 7.516 1.00 96.88 86 THR A C 1
ATOM 630 O O . THR A 1 86 ? -5.320 6.669 7.998 1.00 96.88 86 THR A O 1
ATOM 633 N N . ALA A 1 87 ? -3.603 8.099 7.790 1.00 96.75 87 ALA A N 1
ATOM 634 C CA . ALA A 1 87 ? -4.182 9.129 8.645 1.00 96.75 87 ALA A CA 1
ATOM 635 C C . ALA A 1 87 ? -5.436 9.737 8.002 1.00 96.75 87 ALA A C 1
ATOM 637 O O . ALA A 1 87 ? -6.473 9.827 8.653 1.00 96.75 87 ALA A O 1
ATOM 638 N N . VAL A 1 88 ? -5.377 10.082 6.712 1.00 96.62 88 VAL A N 1
ATOM 639 C CA . VAL A 1 88 ? -6.537 10.570 5.951 1.00 96.62 88 VAL A CA 1
ATOM 640 C C . VAL A 1 88 ? -7.663 9.537 5.962 1.00 96.62 88 VAL A C 1
ATOM 642 O O . VAL A 1 88 ? -8.798 9.883 6.279 1.00 96.62 88 VAL A O 1
ATOM 645 N N . ALA A 1 89 ? -7.358 8.266 5.687 1.00 97.19 89 ALA A N 1
ATOM 646 C CA . ALA A 1 89 ? -8.356 7.201 5.695 1.00 97.19 89 ALA A CA 1
ATOM 647 C C . ALA A 1 89 ? -9.039 7.043 7.061 1.00 97.19 89 ALA A C 1
ATOM 649 O O . ALA A 1 89 ? -10.265 6.933 7.137 1.00 97.19 89 ALA A O 1
ATOM 650 N N . LYS A 1 90 ? -8.259 7.117 8.141 1.00 97.56 90 LYS A N 1
ATOM 651 C CA . LYS A 1 90 ? -8.775 7.032 9.504 1.00 97.56 90 LYS A CA 1
ATOM 652 C C . LYS A 1 90 ? -9.637 8.236 9.872 1.00 97.56 90 LYS A C 1
ATOM 654 O O . LYS A 1 90 ? -10.745 8.058 10.366 1.00 97.56 90 LYS A O 1
ATOM 659 N N . HIS A 1 91 ? -9.140 9.449 9.639 1.00 97.62 91 HIS A N 1
ATOM 660 C CA . HIS A 1 91 ? -9.781 10.674 10.117 1.00 97.62 91 HIS A CA 1
ATOM 661 C C . HIS A 1 91 ? -10.953 11.137 9.251 1.00 97.62 91 HIS A C 1
ATOM 663 O O . HIS A 1 91 ? -11.911 11.675 9.794 1.00 97.62 91 HIS A O 1
ATOM 669 N N . LEU A 1 92 ? -10.896 10.935 7.931 1.00 97.31 92 LEU A N 1
ATOM 670 C CA . LEU A 1 92 ? -11.952 11.388 7.021 1.00 97.31 92 LEU A CA 1
ATOM 671 C C . LEU A 1 92 ? -12.958 10.291 6.670 1.00 97.31 92 LEU A C 1
ATOM 673 O O . LEU A 1 92 ? -14.107 10.608 6.374 1.00 97.31 92 LEU A O 1
ATOM 677 N N . TYR A 1 93 ? -12.545 9.019 6.685 1.00 96.62 93 TYR A N 1
ATOM 678 C CA . TYR A 1 93 ? -13.391 7.908 6.227 1.00 96.62 93 TYR A CA 1
ATOM 679 C C . TYR A 1 93 ? -13.672 6.855 7.305 1.00 96.62 93 TYR A C 1
ATOM 681 O O . TYR A 1 93 ? -14.408 5.910 7.039 1.00 96.62 93 TYR A O 1
ATOM 689 N N . GLY A 1 94 ? -13.102 6.984 8.508 1.00 96.88 94 GLY A N 1
ATOM 690 C CA . GLY A 1 94 ? -13.275 5.996 9.578 1.00 96.88 94 GLY A CA 1
ATOM 691 C C . GLY A 1 94 ? -12.668 4.623 9.260 1.00 96.88 94 GLY A C 1
ATOM 692 O O . GLY A 1 94 ? -13.026 3.635 9.898 1.00 96.88 94 GLY A O 1
ATOM 693 N N . VAL A 1 95 ? -11.765 4.540 8.275 1.00 97.38 95 VAL A N 1
ATOM 694 C CA . VAL A 1 95 ? -11.118 3.290 7.856 1.00 97.38 95 VAL A CA 1
ATOM 695 C C . VAL A 1 95 ? -9.755 3.174 8.525 1.00 97.38 95 VAL A C 1
ATOM 697 O O . VAL A 1 95 ? -8.863 3.981 8.271 1.00 97.38 95 VAL A O 1
ATOM 700 N N . ASP A 1 96 ? -9.577 2.147 9.355 1.00 95.62 96 ASP A N 1
ATOM 701 C CA . ASP A 1 96 ? -8.292 1.873 10.000 1.00 95.62 96 ASP A CA 1
ATOM 702 C C . ASP A 1 96 ? -7.434 0.924 9.146 1.00 95.62 96 ASP A C 1
ATOM 704 O O . ASP A 1 96 ? -7.872 -0.163 8.760 1.00 95.62 96 ASP A O 1
ATOM 708 N N . CYS A 1 97 ? -6.198 1.337 8.870 1.00 96.62 97 CYS A N 1
ATOM 709 C CA . CYS A 1 97 ? -5.171 0.531 8.220 1.00 96.62 97 CYS A CA 1
ATOM 710 C C . CYS A 1 97 ? -3.868 0.677 9.013 1.00 96.62 97 CYS A C 1
ATOM 712 O O . CYS A 1 97 ? -3.117 1.632 8.793 1.00 96.62 97 CYS A O 1
ATOM 714 N N . PRO A 1 98 ? -3.583 -0.260 9.930 1.00 96.06 98 PRO A N 1
ATOM 715 C CA . PRO A 1 98 ? -2.390 -0.203 10.757 1.00 96.06 98 PRO A CA 1
ATOM 716 C C . PRO A 1 98 ? -1.109 -0.213 9.919 1.00 96.06 98 PRO A C 1
ATOM 718 O O . PRO A 1 98 ? -0.974 -1.018 8.992 1.00 96.06 98 PRO A O 1
ATOM 721 N N . VAL A 1 99 ? -0.156 0.640 10.296 1.00 95.94 99 VAL A N 1
ATOM 722 C CA . VAL A 1 99 ? 1.201 0.675 9.738 1.00 95.94 99 VAL A CA 1
ATOM 723 C C . VAL A 1 99 ? 2.173 0.176 10.800 1.00 95.94 99 VAL A C 1
ATOM 725 O O . VAL A 1 99 ? 2.168 0.668 11.928 1.00 95.94 99 VAL A O 1
ATOM 728 N N . GLN A 1 100 ? 2.999 -0.802 10.447 1.00 95.19 100 GLN A N 1
ATOM 729 C CA . GLN A 1 100 ? 4.053 -1.339 11.299 1.00 95.19 100 GLN A CA 1
ATOM 730 C C . GLN A 1 100 ? 5.412 -1.095 10.645 1.00 95.19 100 GLN A C 1
ATOM 732 O O . GLN A 1 100 ? 5.573 -1.306 9.445 1.00 95.19 100 GLN A O 1
ATOM 737 N N . ILE A 1 101 ? 6.389 -0.673 11.446 1.00 94.19 101 ILE A N 1
ATOM 738 C CA . ILE A 1 101 ? 7.786 -0.613 11.018 1.00 94.19 101 ILE A CA 1
ATOM 739 C C . ILE A 1 101 ? 8.461 -1.923 11.428 1.00 94.19 101 ILE A C 1
ATOM 741 O O . ILE A 1 101 ? 8.318 -2.348 12.578 1.00 94.19 101 ILE A O 1
ATOM 745 N N . GLU A 1 102 ? 9.139 -2.594 10.500 1.00 86.06 102 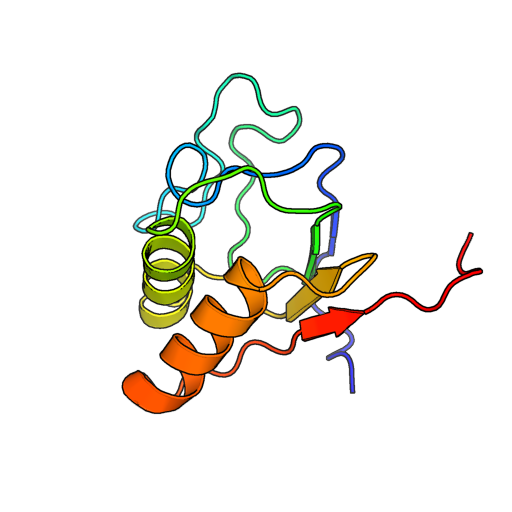GLU A N 1
ATOM 746 C CA . GLU A 1 102 ? 9.958 -3.762 10.828 1.00 86.06 102 GLU A CA 1
ATOM 747 C C . GLU A 1 102 ? 11.113 -3.332 11.730 1.00 86.06 102 GLU A C 1
ATOM 749 O O . GLU A 1 102 ? 11.771 -2.320 11.488 1.00 86.06 102 GLU A O 1
ATOM 754 N N . ALA A 1 103 ? 11.340 -4.086 12.805 1.00 70.31 103 ALA A N 1
ATOM 755 C CA . ALA A 1 103 ? 12.488 -3.842 13.660 1.00 70.31 103 ALA A CA 1
ATOM 756 C C . ALA A 1 103 ? 13.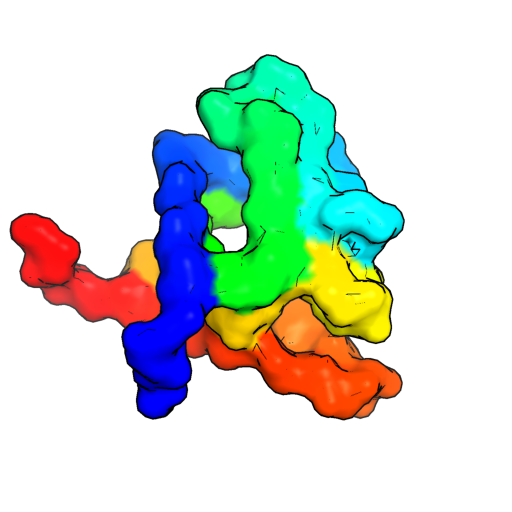777 -4.143 12.873 1.00 70.31 103 ALA A C 1
ATOM 758 O O . ALA A 1 103 ? 13.819 -5.138 12.140 1.00 70.31 103 ALA A O 1
ATOM 759 N N . PRO A 1 104 ? 14.840 -3.335 13.023 1.00 54.84 104 PRO A N 1
ATOM 760 C CA . 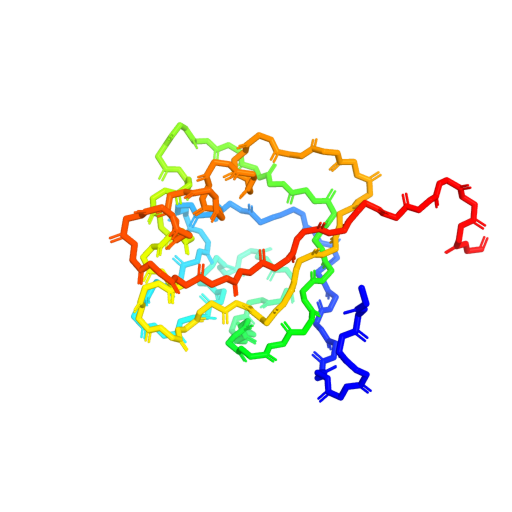PRO A 1 104 ? 16.136 -3.685 12.458 1.00 54.84 104 PRO A CA 1
ATOM 761 C C . PRO A 1 104 ? 16.597 -5.025 13.058 1.00 54.84 104 PRO A C 1
ATOM 763 O O . PRO A 1 104 ? 16.722 -5.138 14.275 1.00 54.84 104 PRO A O 1
ATOM 766 N N . GLY A 1 105 ? 16.809 -6.040 12.210 1.00 55.00 105 GLY A N 1
ATOM 767 C CA . GLY A 1 105 ? 17.299 -7.371 12.615 1.00 55.00 105 GLY A CA 1
ATOM 768 C C . GLY A 1 105 ? 16.344 -8.557 12.409 1.00 55.00 105 GLY A C 1
ATOM 769 O O . GLY A 1 105 ? 16.594 -9.626 12.952 1.00 55.00 105 GLY A O 1
ATOM 770 N N . GLY A 1 106 ? 15.254 -8.398 11.656 1.00 51.06 106 GLY A N 1
ATOM 771 C CA . GLY A 1 106 ? 14.331 -9.491 11.322 1.00 51.06 106 GLY A CA 1
ATOM 772 C C . GLY A 1 106 ? 14.618 -10.187 9.988 1.00 51.06 106 GLY A C 1
ATOM 773 O O . GLY A 1 106 ? 13.721 -10.228 9.152 1.00 51.06 106 GLY A O 1
ATOM 774 N N . ALA A 1 107 ? 15.838 -10.689 9.775 1.00 43.22 107 ALA A N 1
ATOM 775 C CA . ALA A 1 107 ? 16.187 -11.678 8.746 1.00 43.22 107 ALA A CA 1
ATOM 776 C C . ALA A 1 107 ? 17.483 -12.395 9.141 1.00 43.22 107 ALA A C 1
ATOM 778 O O . ALA A 1 107 ? 18.439 -11.680 9.518 1.00 43.22 107 ALA A O 1
#

Solvent-accessible surface area (backbone atoms only — not comparable to full-atom values): 5844 Å² total; per-residue (Å²): 131,84,74,92,79,46,59,76,43,78,46,94,55,60,46,27,37,56,79,21,43,36,42,90,73,16,24,29,62,31,82,87,43,96,60,45,69,43,63,42,46,55,16,32,34,36,37,72,42,72,46,70,62,96,63,12,22,58,39,50,20,45,6,39,67,68,70,19,25,45,52,27,40,37,24,70,56,94,48,71,51,60,51,49,12,35,49,49,16,34,76,77,63,71,37,81,42,57,75,43,65,52,66,95,81,83,123

Radius of gyration: 12.51 Å; Cα contacts (8 Å, |Δi|>4): 230; chains: 1; bounding box: 31×29×33 Å